Protein AF-A0A2V6PMM4-F1 (afdb_monomer_lite)

Secondary structure (DSSP, 8-state):
-B-GGG-SSS--EEE-TTS-EEEPPTT--B-----S-EEEEETTSSSPEEEEE---TTTT--SPPPHHHHHHTT------HHHHHHHHHHHHHHHHHHHHHHHHHHHHHHHHHHHHHHHHHHHHHHHHHHHTT----

Foldseek 3Di:
DFQVVQPQFDWWWKQDPVRDIDIDDGRDGDDDPLPDFAKMWGVPGVVIDIDTDHDDPVVVDPPDDDPVVCVVVVNDDDDCPPPVVVVVVVVVVVVVVVVVVVVVVVVVVVVVVVVVVVVVVVVVVVVVVVVVPPDDD

Sequence (137 aa):
MDLAALGSNQTWTVRKPDGVEVQLAAGETRFKQTDLPGVYAITSAQPPVRFAVNLDAVESRTAPLPVEELMRLGVPLKPHEVELTKQIEQKRRLHDAELESQQKLWRWLIVAALVVLLMETWLAGWLTRRSAIQPAT

pLDDT: mean 81.29, std 14.01, range [45.47, 97.19]

Radius of gyration: 35.09 Å; chains: 1; bounding box: 89×64×64 Å

Structure (mmCIF, N/CA/C/O backbone):
data_AF-A0A2V6PMM4-F1
#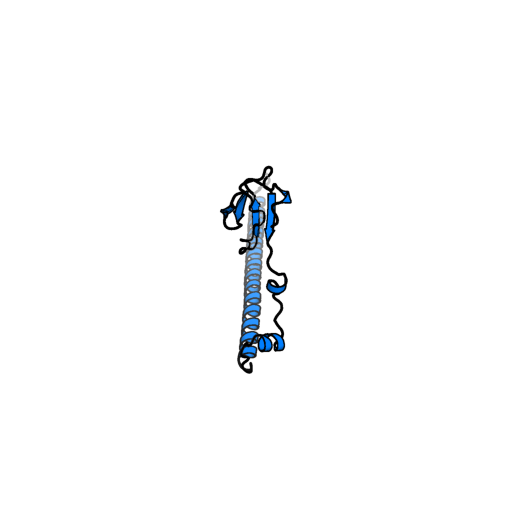
_entry.id   AF-A0A2V6PMM4-F1
#
loop_
_atom_site.group_PDB
_atom_site.id
_atom_site.type_symbol
_atom_site.label_atom_id
_atom_site.label_alt_id
_atom_site.label_comp_id
_atom_site.label_asym_id
_atom_site.label_entity_id
_atom_site.label_seq_id
_atom_site.pdbx_PDB_ins_code
_atom_site.Cartn_x
_atom_site.Cartn_y
_atom_site.Cartn_z
_atom_site.occupancy
_atom_site.B_iso_or_equiv
_atom_site.auth_seq_id
_atom_site.auth_comp_id
_atom_site.auth_asym_id
_atom_site.auth_atom_id
_atom_site.pdbx_PDB_model_num
ATOM 1 N N . MET A 1 1 ? -10.061 -6.246 17.276 1.00 82.81 1 MET A N 1
ATOM 2 C CA . MET A 1 1 ? -9.196 -6.309 18.473 1.00 82.81 1 MET A CA 1
ATOM 3 C C . MET A 1 1 ? -10.025 -6.790 19.652 1.00 82.81 1 MET A C 1
ATOM 5 O O . MET A 1 1 ? -11.139 -6.298 19.806 1.00 82.81 1 MET A O 1
ATOM 9 N N . ASP A 1 2 ? -9.521 -7.758 20.416 1.00 84.56 2 ASP A N 1
ATOM 10 C CA . ASP A 1 2 ? -10.109 -8.147 21.704 1.00 84.56 2 ASP A CA 1
ATOM 11 C C . ASP A 1 2 ? -9.552 -7.225 22.801 1.00 84.56 2 ASP A C 1
ATOM 13 O O . ASP A 1 2 ? -8.340 -7.071 22.938 1.00 84.56 2 ASP A O 1
ATOM 17 N N . LEU A 1 3 ? -10.450 -6.557 23.513 1.00 80.75 3 LEU A N 1
ATOM 18 C CA . LEU A 1 3 ? -10.196 -5.577 24.564 1.00 80.75 3 LEU A CA 1
ATOM 19 C C . LEU A 1 3 ? -10.451 -6.165 25.957 1.00 80.75 3 LEU A C 1
ATOM 21 O O . LEU A 1 3 ? -10.113 -5.518 26.944 1.00 80.75 3 LEU A O 1
ATOM 25 N N . ALA A 1 4 ? -11.002 -7.382 26.067 1.00 78.75 4 ALA A N 1
ATOM 26 C CA . ALA A 1 4 ? -11.254 -8.025 27.359 1.00 78.75 4 ALA A CA 1
ATOM 27 C C . ALA A 1 4 ? -9.966 -8.172 28.183 1.00 78.75 4 ALA A C 1
ATOM 29 O O . ALA A 1 4 ? -9.992 -8.025 29.403 1.00 78.75 4 ALA A O 1
ATOM 30 N N . ALA A 1 5 ? -8.831 -8.382 27.507 1.00 79.50 5 ALA A N 1
ATOM 31 C CA . ALA A 1 5 ? -7.506 -8.451 28.121 1.00 79.50 5 ALA A CA 1
ATOM 32 C C . ALA A 1 5 ? -7.049 -7.131 28.775 1.00 79.50 5 ALA A C 1
ATOM 34 O O . ALA A 1 5 ? -6.119 -7.143 29.576 1.00 79.50 5 ALA A O 1
ATOM 35 N N . LEU A 1 6 ? -7.681 -6.002 28.437 1.00 78.38 6 LEU A N 1
ATOM 36 C CA . LEU A 1 6 ? -7.365 -4.677 28.976 1.00 78.38 6 LEU A CA 1
ATOM 37 C C . LEU A 1 6 ? -8.306 -4.273 30.124 1.00 78.38 6 LEU A C 1
ATOM 39 O O . LEU A 1 6 ? -7.973 -3.377 30.895 1.00 78.38 6 LEU A O 1
ATOM 43 N N . GLY A 1 7 ? -9.463 -4.933 30.252 1.00 74.50 7 GLY A N 1
ATOM 44 C CA . GLY A 1 7 ? -10.465 -4.690 31.293 1.00 74.50 7 GLY A CA 1
ATOM 45 C C . GLY A 1 7 ? -11.897 -4.900 30.787 1.00 74.50 7 GLY A C 1
ATOM 46 O O . GLY A 1 7 ? -12.246 -4.508 29.675 1.00 74.50 7 GLY A O 1
ATOM 47 N N . SER A 1 8 ? -12.746 -5.527 31.603 1.00 64.25 8 SER A N 1
ATOM 48 C CA . SER A 1 8 ? -14.063 -6.035 31.186 1.00 64.25 8 SER A CA 1
ATOM 49 C C . SER A 1 8 ? -15.266 -5.153 31.554 1.00 64.25 8 SER A C 1
ATOM 51 O O . SER A 1 8 ? -16.391 -5.525 31.238 1.00 64.25 8 SER A O 1
ATOM 53 N N . ASN A 1 9 ? -15.068 -3.987 32.184 1.00 65.19 9 ASN A N 1
ATOM 54 C CA . ASN A 1 9 ? -16.176 -3.112 32.611 1.00 65.19 9 ASN A CA 1
ATOM 55 C C . ASN A 1 9 ? -15.879 -1.605 32.463 1.00 65.19 9 ASN A C 1
ATOM 57 O O . ASN A 1 9 ? -16.359 -0.782 33.239 1.00 65.19 9 ASN A O 1
ATOM 61 N N . GLN A 1 10 ? -15.049 -1.248 31.481 1.00 76.00 10 GLN A N 1
ATOM 62 C CA . GLN A 1 10 ? -14.650 0.129 31.183 1.00 76.00 10 GLN A CA 1
ATOM 63 C C . GLN A 1 10 ? -15.288 0.581 29.861 1.00 76.00 10 GLN A C 1
ATOM 65 O O . GLN A 1 10 ? -15.560 -0.238 28.981 1.00 76.00 10 GLN A O 1
ATOM 70 N N . THR A 1 11 ? -15.502 1.885 29.700 1.00 86.88 11 THR A N 1
ATOM 71 C CA . THR A 1 11 ? -15.687 2.486 28.378 1.00 86.88 11 THR A CA 1
ATOM 72 C C . THR A 1 11 ? -14.322 2.646 27.714 1.00 86.88 11 THR A C 1
ATOM 74 O O . THR A 1 11 ? -13.391 3.217 28.288 1.00 86.88 11 THR A O 1
ATOM 77 N N . TRP A 1 12 ? -14.186 2.116 26.500 1.00 90.81 12 TRP A N 1
ATOM 78 C CA . TRP A 1 12 ? -12.951 2.212 25.724 1.00 90.81 12 TRP A CA 1
ATOM 79 C C . TRP A 1 12 ? -13.074 3.313 24.676 1.00 90.81 12 TRP A C 1
ATOM 81 O O . TRP A 1 12 ? -14.081 3.381 23.979 1.00 90.81 12 TRP A O 1
ATOM 91 N N . THR A 1 13 ? -12.044 4.142 24.523 1.00 94.25 13 THR A N 1
ATOM 92 C CA . THR A 1 13 ? -11.930 5.084 23.403 1.00 94.25 13 THR A CA 1
ATOM 93 C C . THR A 1 13 ? -10.807 4.623 22.488 1.00 94.25 13 THR A C 1
ATOM 95 O O . THR A 1 13 ? -9.668 4.441 22.927 1.00 94.25 13 THR A O 1
ATOM 98 N N . VAL A 1 14 ? -11.129 4.413 21.213 1.00 95.75 14 VAL A N 1
ATOM 99 C CA . VAL A 1 14 ? -10.185 3.993 20.178 1.00 95.75 14 VAL A CA 1
ATOM 100 C C . VAL A 1 14 ? -10.055 5.098 19.142 1.00 95.75 14 VAL A C 1
ATOM 102 O O . VAL A 1 14 ? -11.031 5.472 18.501 1.00 95.75 14 VAL A O 1
ATOM 105 N N . ARG A 1 15 ? -8.836 5.585 18.936 1.00 97.00 15 ARG A N 1
ATOM 106 C CA . ARG A 1 15 ? -8.473 6.459 17.828 1.00 97.00 15 ARG A CA 1
ATOM 107 C C . ARG A 1 15 ? -8.089 5.623 16.611 1.00 97.00 15 ARG A C 1
ATOM 109 O O . ARG A 1 15 ? -7.175 4.795 16.686 1.00 97.00 15 ARG A O 1
ATOM 116 N N . LYS A 1 16 ? -8.795 5.844 15.508 1.00 96.94 16 LYS A N 1
ATOM 117 C CA . LYS A 1 16 ? -8.551 5.254 14.190 1.00 96.94 16 LYS A CA 1
ATOM 118 C C . LYS A 1 16 ? -7.341 5.920 13.494 1.00 96.94 16 LYS A C 1
ATOM 120 O O . LYS A 1 16 ? -6.888 6.978 13.941 1.00 96.94 16 LYS A O 1
ATOM 125 N N . PRO A 1 17 ? -6.806 5.331 12.404 1.00 96.25 17 PRO A N 1
ATOM 126 C CA . PRO A 1 17 ? -5.671 5.888 11.660 1.00 96.25 17 PRO A CA 1
ATOM 127 C C . PRO A 1 17 ? -5.933 7.264 11.032 1.00 96.25 17 PRO A C 1
ATOM 129 O O . PRO A 1 17 ? -5.010 8.059 10.897 1.00 96.25 17 PRO A O 1
ATOM 132 N N . ASP A 1 18 ? -7.186 7.554 10.682 1.00 96.00 18 ASP A N 1
ATOM 133 C CA . ASP A 1 18 ? -7.654 8.854 10.179 1.00 96.00 18 ASP A CA 1
ATOM 134 C C . ASP A 1 18 ? -7.778 9.927 11.282 1.00 96.00 18 ASP A C 1
ATOM 136 O O . ASP A 1 18 ? -8.093 11.081 11.001 1.00 96.00 18 ASP A O 1
ATOM 140 N N . GLY A 1 19 ? -7.520 9.559 12.541 1.00 94.19 19 GLY A N 1
ATOM 141 C CA . GLY A 1 19 ? -7.632 10.431 13.705 1.00 94.19 19 GLY A CA 1
ATOM 142 C C . GLY A 1 19 ? -9.023 10.467 14.339 1.00 94.19 19 GLY A C 1
ATOM 143 O O . GLY A 1 19 ? -9.160 11.066 15.404 1.00 94.19 19 GLY A O 1
ATOM 144 N N . VAL A 1 20 ? -10.030 9.808 13.756 1.00 96.50 20 VAL A N 1
ATOM 145 C CA . VAL A 1 20 ? -11.382 9.740 14.327 1.00 96.50 20 VAL A CA 1
ATOM 146 C C . VAL A 1 20 ? -11.360 8.910 15.604 1.00 96.50 20 VAL A C 1
ATOM 148 O O . VAL A 1 20 ? -10.818 7.803 15.640 1.00 96.50 20 VAL A O 1
ATOM 151 N N . GLU A 1 21 ? -11.972 9.430 16.663 1.00 95.56 21 GLU A N 1
ATOM 152 C CA . GLU A 1 21 ? -12.136 8.703 17.918 1.00 95.56 21 GLU A CA 1
ATOM 153 C C . GLU A 1 21 ? -13.512 8.049 17.997 1.00 95.56 21 GLU A C 1
ATOM 155 O O . GLU A 1 21 ? -14.542 8.662 17.721 1.00 95.56 21 GLU A O 1
ATOM 160 N N . VAL A 1 22 ? -13.518 6.782 18.396 1.00 94.69 22 VAL A N 1
ATOM 161 C CA . VAL A 1 22 ? -14.716 5.971 18.571 1.00 94.69 22 VAL A CA 1
ATOM 162 C C . VAL A 1 22 ? -14.761 5.512 20.015 1.00 94.69 22 VAL A C 1
ATOM 164 O O . VAL A 1 22 ? -13.873 4.795 20.479 1.00 94.69 22 VAL A O 1
ATOM 167 N N . GLN A 1 23 ? -15.809 5.920 20.723 1.00 94.06 23 GLN A N 1
ATOM 168 C CA . GLN A 1 23 ? -16.085 5.439 22.066 1.00 94.06 23 GLN A CA 1
ATOM 169 C C . GLN A 1 23 ? -16.962 4.188 21.997 1.00 94.06 23 GLN A C 1
ATOM 171 O O . GLN A 1 23 ? -17.987 4.163 21.316 1.00 94.06 23 GLN A O 1
ATOM 176 N N . LEU A 1 24 ? -16.546 3.140 22.697 1.00 90.69 24 LEU A N 1
ATOM 177 C CA . LEU A 1 24 ? -17.285 1.896 22.820 1.00 90.69 24 LEU A CA 1
ATOM 178 C C . LEU A 1 24 ? -18.223 1.972 24.026 1.00 90.69 24 LEU A C 1
ATOM 180 O O . LEU A 1 24 ? -17.913 2.604 25.042 1.00 90.69 24 LEU A O 1
ATOM 184 N N . ALA A 1 25 ? -19.365 1.292 23.912 1.00 87.62 25 ALA A N 1
ATOM 185 C CA . ALA A 1 25 ? -20.291 1.123 25.022 1.00 87.62 25 ALA A CA 1
ATOM 186 C C . ALA A 1 25 ? -19.610 0.408 26.203 1.00 87.62 25 ALA A C 1
ATOM 188 O O . ALA A 1 25 ? -18.674 -0.374 26.024 1.00 87.62 25 ALA A O 1
ATOM 189 N N . ALA A 1 26 ? -20.088 0.673 27.419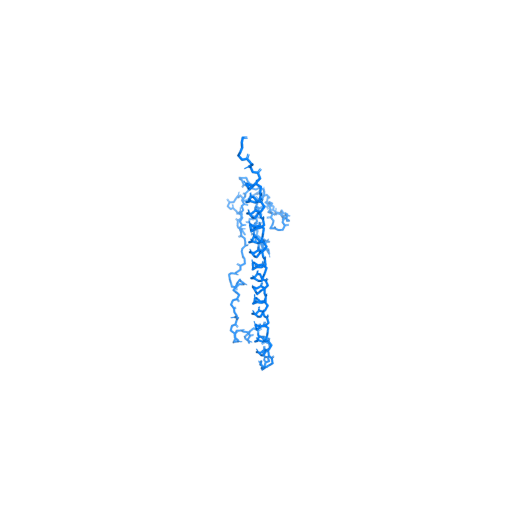 1.00 84.25 26 ALA A N 1
ATOM 190 C CA . ALA A 1 26 ? -19.566 0.022 28.615 1.00 84.25 26 ALA A CA 1
ATOM 191 C C . ALA A 1 26 ? -19.713 -1.506 28.509 1.00 84.25 26 ALA A C 1
ATOM 193 O O . ALA A 1 26 ? -20.787 -2.007 28.177 1.00 84.25 26 ALA A O 1
ATOM 194 N N . GLY A 1 27 ? -18.626 -2.232 28.780 1.00 81.69 27 GLY A N 1
ATOM 195 C CA . GLY A 1 27 ? -18.595 -3.696 28.703 1.00 81.69 27 GLY A CA 1
ATOM 196 C C . GLY A 1 27 ? -18.412 -4.264 27.291 1.00 81.69 27 GLY A C 1
ATOM 197 O O . GLY A 1 27 ? -18.274 -5.477 27.146 1.00 81.69 27 GLY A O 1
ATOM 198 N N . GLU A 1 28 ? -18.354 -3.428 26.249 1.00 85.38 28 GLU A N 1
ATOM 199 C CA . GLU A 1 28 ? -17.992 -3.890 24.909 1.00 85.38 28 GLU A CA 1
ATOM 200 C C . GLU A 1 28 ? -16.503 -4.253 24.875 1.00 85.38 28 GLU A C 1
ATOM 202 O O . GLU A 1 28 ? -15.619 -3.411 25.051 1.00 85.38 28 GLU A O 1
ATOM 207 N N . THR A 1 29 ? -16.221 -5.527 24.618 1.00 86.69 29 THR A N 1
ATOM 208 C CA . THR A 1 29 ? -14.858 -6.061 24.616 1.00 86.69 29 THR A CA 1
ATOM 209 C C . THR A 1 29 ? -14.288 -6.237 23.217 1.00 86.69 29 THR A C 1
ATOM 211 O O . THR A 1 29 ? -13.134 -6.634 23.092 1.00 86.69 29 THR A O 1
ATOM 214 N N . ARG A 1 30 ? -15.029 -5.950 22.136 1.00 89.00 30 ARG A N 1
ATOM 215 C CA . ARG A 1 30 ? -14.533 -6.201 20.778 1.00 89.00 30 ARG A CA 1
ATOM 216 C C . ARG A 1 30 ? -14.672 -4.997 19.862 1.00 89.00 30 ARG A C 1
ATOM 218 O O . ARG A 1 30 ? -15.742 -4.663 19.368 1.00 89.00 30 ARG A O 1
ATOM 225 N N . PHE A 1 31 ? -13.531 -4.429 19.489 1.00 91.19 31 PHE A N 1
ATOM 226 C CA . PHE A 1 31 ? -13.490 -3.409 18.450 1.00 91.19 31 PHE A CA 1
ATOM 227 C C . PHE A 1 31 ? -13.441 -4.044 17.052 1.00 91.19 31 PHE A C 1
ATOM 229 O O . PHE A 1 31 ? -12.523 -4.823 16.756 1.00 91.19 31 PHE A O 1
ATOM 236 N N . LYS A 1 32 ? -14.423 -3.706 16.204 1.00 92.31 32 LYS A N 1
ATOM 237 C CA . LYS A 1 32 ? -14.587 -4.219 14.827 1.00 92.31 32 LYS A CA 1
ATOM 238 C C . LYS A 1 32 ? -14.488 -3.151 13.730 1.00 92.31 32 LYS A C 1
ATOM 240 O O . LYS A 1 32 ? -14.496 -3.514 12.561 1.00 92.31 32 LYS A O 1
ATOM 245 N N . GLN A 1 33 ? -14.396 -1.864 14.073 1.00 92.88 33 GLN A N 1
ATOM 246 C CA . GLN A 1 33 ? -14.310 -0.772 13.089 1.00 92.88 33 GLN A CA 1
ATOM 247 C C . GLN A 1 33 ? -12.870 -0.616 12.563 1.00 92.88 33 GLN A C 1
ATOM 249 O O . GLN A 1 33 ? -12.201 0.399 12.764 1.00 92.88 33 GLN A O 1
ATOM 254 N N . THR A 1 34 ? -12.365 -1.694 11.960 1.00 93.44 34 THR A N 1
ATOM 255 C CA . THR A 1 34 ? -11.021 -1.827 11.380 1.00 93.44 34 THR A CA 1
ATOM 256 C C . THR A 1 34 ? -11.072 -1.756 9.852 1.00 93.44 34 THR A C 1
ATOM 258 O O . THR A 1 34 ? -10.490 -2.587 9.165 1.00 93.44 34 THR A O 1
ATOM 261 N N . ASP A 1 35 ? -11.846 -0.807 9.333 1.00 92.69 35 ASP A N 1
ATOM 262 C CA . ASP A 1 35 ? -12.094 -0.542 7.910 1.00 92.69 35 ASP A CA 1
ATOM 263 C C . ASP A 1 35 ? -10.934 0.176 7.207 1.00 92.69 35 AS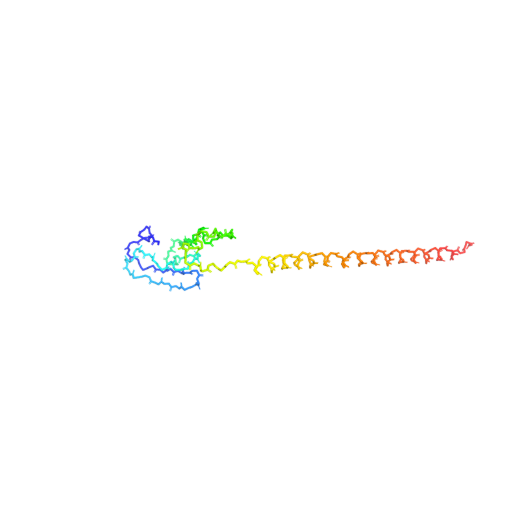P A C 1
ATOM 265 O O . ASP A 1 35 ? -10.854 0.152 5.982 1.00 92.69 35 ASP A O 1
ATOM 269 N N . LEU A 1 36 ? -10.027 0.790 7.970 1.00 94.06 36 LEU A N 1
ATOM 270 C CA . LEU A 1 36 ? -8.862 1.486 7.438 1.00 94.06 36 LEU A CA 1
ATOM 271 C C . LEU A 1 36 ? -7.581 0.738 7.815 1.00 94.06 36 LEU A C 1
ATOM 273 O O . LEU A 1 36 ? -7.393 0.398 8.986 1.00 94.06 36 LEU A O 1
ATOM 277 N N . PRO A 1 37 ? -6.657 0.515 6.868 1.00 94.88 37 PRO A N 1
ATOM 278 C CA . PRO A 1 37 ? -5.323 0.067 7.220 1.00 94.88 37 PRO A CA 1
ATOM 279 C C . PRO A 1 37 ? -4.586 1.179 7.978 1.00 94.88 37 PRO A C 1
ATOM 281 O O . PRO A 1 37 ? -4.748 2.368 7.701 1.00 94.88 37 PRO A O 1
ATOM 284 N N . GLY A 1 38 ? -3.756 0.795 8.942 1.00 95.44 38 GLY A N 1
ATOM 285 C CA . GLY A 1 38 ? -2.935 1.711 9.723 1.00 95.44 38 GLY A CA 1
ATOM 286 C C . GLY A 1 38 ? -2.857 1.348 11.201 1.00 95.44 38 GLY A C 1
ATOM 287 O O . GLY A 1 38 ? -3.194 0.242 11.625 1.00 95.44 38 GLY A O 1
ATOM 288 N N . VAL A 1 39 ? -2.377 2.302 12.000 1.00 96.88 39 VAL A N 1
ATOM 289 C CA . VAL A 1 39 ? -2.188 2.127 13.444 1.00 96.88 39 VAL A CA 1
ATOM 290 C C . VAL A 1 39 ? -3.361 2.729 14.205 1.00 96.88 39 VAL A C 1
ATOM 292 O O . VAL A 1 39 ? -3.615 3.929 14.134 1.00 96.88 39 VAL A O 1
ATOM 295 N N . TYR A 1 40 ? -4.027 1.889 14.985 1.00 97.19 40 TYR A N 1
ATOM 296 C CA . TYR A 1 40 ? -5.082 2.262 15.915 1.00 97.19 40 TYR A CA 1
ATOM 297 C C . TYR A 1 40 ? -4.496 2.431 17.317 1.00 97.19 40 TYR A C 1
ATOM 299 O O . TYR A 1 40 ? -3.535 1.747 17.686 1.00 97.19 40 TYR A O 1
ATOM 307 N N . ALA A 1 41 ? -5.077 3.324 18.116 1.00 96.31 41 ALA A N 1
ATOM 308 C CA . ALA A 1 41 ? -4.662 3.558 19.495 1.00 96.31 41 ALA A CA 1
ATOM 309 C C . ALA A 1 41 ? -5.859 3.535 20.445 1.00 96.31 41 ALA A C 1
ATOM 311 O O . ALA A 1 41 ? -6.832 4.247 20.239 1.00 96.31 41 ALA A O 1
ATOM 312 N N . ILE A 1 42 ? -5.769 2.760 21.516 1.00 94.56 42 ILE A N 1
ATOM 313 C CA . ILE A 1 42 ? -6.731 2.757 22.615 1.00 94.56 42 ILE A CA 1
ATOM 314 C C . ILE A 1 42 ? -6.285 3.861 23.576 1.00 94.56 42 ILE A C 1
ATOM 316 O O . ILE A 1 42 ? -5.361 3.670 24.368 1.00 94.56 42 ILE A O 1
ATOM 320 N N . THR A 1 43 ? -6.876 5.048 23.441 1.00 94.25 43 THR A N 1
ATOM 321 C CA . THR A 1 43 ? -6.447 6.270 24.143 1.00 94.25 43 THR A CA 1
ATOM 322 C C . THR A 1 43 ? -6.883 6.295 25.601 1.00 94.25 43 THR A C 1
ATOM 324 O O . THR A 1 43 ? -6.234 6.944 26.416 1.00 94.25 43 THR A O 1
ATOM 327 N N . SER A 1 44 ? -7.938 5.556 25.944 1.00 91.50 44 SER A N 1
ATOM 328 C CA . SER A 1 44 ? -8.424 5.413 27.318 1.00 91.50 44 SER A CA 1
ATOM 329 C C . SER A 1 44 ? -7.679 4.351 28.137 1.00 91.50 44 SER A C 1
ATOM 331 O O . SER A 1 44 ? -8.029 4.147 29.294 1.00 91.50 44 SER A O 1
ATOM 333 N N . ALA A 1 45 ? -6.701 3.650 27.549 1.00 88.81 45 ALA A N 1
ATOM 334 C CA . ALA A 1 45 ? -5.827 2.726 28.268 1.00 88.81 45 ALA A CA 1
ATOM 335 C C . ALA A 1 45 ? -4.588 3.459 28.810 1.00 88.81 45 ALA A C 1
ATOM 337 O O . ALA A 1 45 ? -4.053 4.359 28.157 1.00 88.81 45 ALA A O 1
ATOM 338 N N . GLN A 1 46 ? -4.092 3.042 29.977 1.00 88.31 46 GLN A N 1
ATOM 339 C CA . GLN A 1 46 ? -2.863 3.562 30.579 1.00 88.31 46 GLN A CA 1
ATOM 340 C C . GLN A 1 46 ? -1.862 2.416 30.812 1.00 88.31 46 GLN A C 1
ATOM 342 O O . GLN A 1 46 ? -2.110 1.570 31.671 1.00 88.31 46 GLN A O 1
ATOM 347 N N . PRO A 1 47 ? -0.717 2.393 30.102 1.00 88.50 47 PRO A N 1
ATOM 348 C CA . PRO A 1 47 ? -0.352 3.278 28.989 1.00 88.50 47 PRO A CA 1
ATOM 349 C C . PRO A 1 47 ? -1.220 3.033 27.732 1.00 88.50 47 PRO A C 1
ATOM 351 O O . PRO A 1 47 ? -1.789 1.948 27.592 1.00 88.50 47 PRO A O 1
ATOM 354 N N . PRO A 1 48 ? -1.304 3.999 26.792 1.00 90.12 48 PRO A N 1
ATOM 355 C CA . PRO A 1 48 ? -2.072 3.821 25.562 1.00 90.12 48 PRO A CA 1
ATOM 356 C C . PRO A 1 48 ? -1.582 2.616 24.759 1.00 90.12 48 PRO A C 1
ATOM 358 O O . PRO A 1 48 ? -0.407 2.532 24.392 1.00 90.12 48 PRO A O 1
ATOM 361 N N . VAL A 1 49 ? -2.497 1.702 24.444 1.00 93.88 49 VAL A N 1
ATOM 362 C CA . VAL A 1 49 ? -2.198 0.485 23.680 1.00 93.88 49 VAL A CA 1
ATOM 363 C C . VAL A 1 49 ?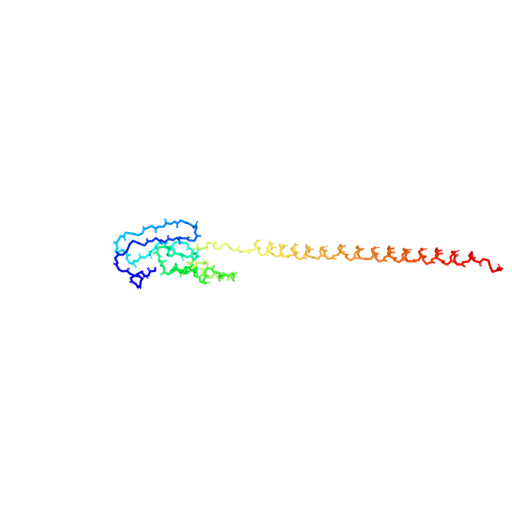 -2.396 0.760 22.197 1.00 93.88 49 VAL A C 1
ATOM 365 O O . VAL A 1 49 ? -3.374 1.390 21.804 1.00 93.88 49 VAL A O 1
ATOM 368 N N . ARG A 1 50 ? -1.483 0.282 21.350 1.00 95.12 50 ARG A N 1
ATOM 369 C CA . ARG A 1 50 ? -1.577 0.431 19.893 1.00 95.12 50 ARG A CA 1
ATOM 370 C C . ARG A 1 50 ? -1.623 -0.925 19.216 1.00 95.12 50 ARG A C 1
ATOM 372 O O . ARG A 1 50 ? -0.966 -1.860 19.663 1.00 95.12 50 ARG A O 1
ATOM 379 N N . PHE A 1 51 ? -2.362 -1.011 18.119 1.00 95.06 51 PHE A N 1
ATOM 380 C CA . PHE A 1 51 ? -2.370 -2.187 17.256 1.00 95.06 51 PHE A CA 1
ATOM 381 C C . PHE A 1 51 ? -2.417 -1.766 15.787 1.00 95.06 51 PHE A C 1
ATOM 383 O O . PHE A 1 51 ? -2.938 -0.702 15.454 1.00 95.06 51 PHE A O 1
ATOM 390 N N . ALA A 1 52 ? -1.842 -2.591 14.916 1.00 95.56 52 ALA A N 1
ATOM 391 C CA . ALA A 1 52 ? -1.804 -2.346 13.481 1.00 95.56 52 ALA A CA 1
ATOM 392 C C . ALA A 1 52 ? -2.854 -3.195 12.759 1.00 95.56 52 ALA A C 1
ATOM 394 O O . ALA A 1 52 ? -3.074 -4.358 13.102 1.00 95.56 52 ALA A O 1
ATOM 395 N N . VAL A 1 53 ? -3.468 -2.604 11.742 1.00 95.00 53 VAL A N 1
ATOM 396 C CA . VAL A 1 53 ? -4.322 -3.275 10.764 1.00 95.00 53 VAL A CA 1
ATOM 397 C C . VAL A 1 53 ? -3.638 -3.109 9.413 1.00 95.00 53 VAL A C 1
ATOM 399 O O . VAL A 1 53 ? -3.419 -1.984 8.973 1.00 95.00 53 VAL A O 1
ATOM 402 N N . ASN A 1 54 ? -3.267 -4.213 8.774 1.00 93.06 54 ASN A N 1
ATOM 403 C CA . ASN A 1 54 ? -2.556 -4.202 7.496 1.00 93.06 54 ASN A CA 1
ATOM 404 C C . ASN A 1 54 ? -3.464 -4.723 6.377 1.00 93.06 54 ASN A C 1
ATOM 406 O O . ASN A 1 54 ? -4.344 -5.544 6.633 1.00 93.06 54 ASN A O 1
ATOM 410 N N . LEU A 1 55 ? -3.217 -4.253 5.151 1.00 89.31 55 LEU A N 1
ATOM 411 C CA . LEU A 1 55 ? -3.786 -4.825 3.927 1.00 89.31 55 LEU A CA 1
ATOM 412 C C . LEU A 1 55 ? -3.244 -6.239 3.689 1.00 89.31 55 LEU A C 1
ATOM 414 O O . LEU A 1 55 ? -2.154 -6.581 4.161 1.00 89.31 55 LEU A O 1
ATOM 418 N N . ASP A 1 56 ? -3.990 -7.044 2.933 1.00 88.88 56 ASP A N 1
ATOM 419 C CA . ASP A 1 56 ? -3.510 -8.352 2.500 1.00 88.88 56 ASP A CA 1
ATOM 420 C C . ASP A 1 56 ? -2.281 -8.177 1.590 1.00 88.88 56 ASP A C 1
ATOM 422 O O . ASP A 1 56 ? -2.248 -7.323 0.701 1.00 88.88 56 ASP A O 1
ATOM 426 N N . ALA A 1 57 ? -1.252 -9.000 1.793 1.00 87.38 57 ALA A N 1
ATOM 427 C CA . ALA A 1 57 ? -0.049 -8.988 0.965 1.00 87.38 57 ALA A CA 1
ATOM 428 C C . ALA A 1 57 ? -0.341 -9.317 -0.511 1.00 87.38 57 ALA A C 1
ATOM 430 O O . ALA A 1 57 ? 0.463 -9.006 -1.388 1.00 87.38 57 ALA A O 1
ATOM 431 N N . VAL A 1 58 ? -1.475 -9.955 -0.814 1.00 87.06 58 VAL A N 1
ATOM 432 C CA . VAL A 1 58 ? -1.927 -10.175 -2.191 1.00 87.06 58 VAL A CA 1
ATOM 433 C C . VAL A 1 58 ? -2.183 -8.851 -2.908 1.00 87.06 58 VAL A C 1
ATOM 435 O O . VAL A 1 58 ? -1.816 -8.732 -4.074 1.00 87.06 58 VAL A O 1
ATOM 438 N N . GLU A 1 59 ? -2.727 -7.849 -2.219 1.00 86.50 59 GLU A N 1
ATOM 439 C CA . GLU A 1 59 ? -3.076 -6.554 -2.816 1.00 86.50 59 GLU A CA 1
ATOM 440 C C . GLU A 1 59 ? -1.847 -5.712 -3.188 1.00 86.50 59 GLU A C 1
ATOM 442 O O . GLU A 1 59 ? -1.925 -4.860 -4.069 1.00 86.50 59 GLU A O 1
ATOM 447 N N . SER A 1 60 ? -0.689 -5.959 -2.567 1.00 88.12 60 SER A N 1
ATOM 448 C CA . SER A 1 60 ? 0.555 -5.241 -2.874 1.00 88.12 60 SER A CA 1
ATOM 449 C C . SER A 1 60 ? 1.378 -5.876 -4.000 1.00 88.12 60 SER A C 1
ATOM 451 O O . SER A 1 60 ? 2.430 -5.345 -4.370 1.00 88.12 60 SER A O 1
ATOM 453 N N . ARG A 1 61 ? 0.932 -7.002 -4.574 1.00 88.44 61 ARG A N 1
ATOM 454 C CA . ARG A 1 61 ? 1.637 -7.646 -5.689 1.00 88.44 61 ARG A CA 1
ATOM 455 C C . ARG A 1 61 ? 1.473 -6.827 -6.966 1.00 88.44 61 ARG A C 1
ATOM 457 O O . ARG A 1 61 ? 0.413 -6.806 -7.575 1.00 88.44 61 ARG A O 1
ATOM 464 N N . THR A 1 62 ? 2.565 -6.208 -7.406 1.00 88.88 62 THR A N 1
ATOM 465 C CA . THR A 1 62 ? 2.632 -5.422 -8.652 1.00 88.88 62 THR A CA 1
ATOM 466 C C . THR A 1 62 ? 3.042 -6.243 -9.876 1.00 88.88 62 THR A C 1
ATOM 468 O O . THR A 1 62 ? 3.138 -5.705 -10.980 1.00 88.88 62 THR A O 1
ATOM 471 N N . ALA A 1 63 ? 3.301 -7.543 -9.701 1.00 89.56 63 ALA A N 1
ATOM 472 C CA . ALA A 1 63 ? 3.549 -8.440 -10.819 1.00 89.56 63 ALA A CA 1
ATOM 473 C C . ALA A 1 63 ? 2.294 -8.525 -11.711 1.00 89.56 63 ALA A C 1
ATOM 475 O O . ALA A 1 63 ? 1.181 -8.556 -11.181 1.00 89.56 63 ALA A O 1
ATOM 476 N N . PRO A 1 64 ? 2.446 -8.586 -13.046 1.00 85.38 64 PRO A N 1
ATOM 477 C CA . PRO A 1 64 ? 1.308 -8.757 -13.941 1.00 85.38 64 PRO A CA 1
ATOM 478 C C . PRO A 1 64 ? 0.495 -10.005 -13.581 1.00 85.38 64 PRO A C 1
ATOM 480 O O . PRO A 1 64 ? 1.065 -11.078 -13.374 1.00 85.38 64 PRO A O 1
ATOM 483 N N . LEU A 1 65 ? -0.830 -9.863 -13.528 1.00 87.94 65 LEU A N 1
ATOM 484 C CA . LEU A 1 65 ? -1.727 -10.991 -13.289 1.00 87.94 65 LEU A CA 1
ATOM 485 C C . LEU A 1 65 ? -1.774 -11.894 -14.538 1.00 87.94 65 LEU A C 1
ATOM 487 O O . LEU A 1 65 ? -1.847 -11.363 -15.653 1.00 87.94 65 LEU A O 1
ATOM 491 N N . PRO A 1 66 ? -1.752 -13.232 -14.394 1.00 88.50 66 PRO A N 1
ATOM 492 C CA . PRO A 1 66 ? -1.926 -14.144 -15.519 1.00 88.50 66 PRO A CA 1
ATOM 493 C C . PRO A 1 66 ? -3.235 -13.893 -16.270 1.00 88.50 66 PRO A C 1
ATOM 495 O O . PRO A 1 66 ? -4.267 -13.557 -15.683 1.00 88.50 66 PRO A O 1
ATOM 498 N N . VAL A 1 67 ? -3.202 -14.105 -17.584 1.00 85.50 67 VAL A N 1
ATOM 499 C CA . VAL A 1 67 ? -4.342 -13.873 -18.482 1.00 85.50 67 VAL A CA 1
ATOM 500 C C . VAL A 1 67 ? -5.541 -14.742 -18.085 1.00 85.50 67 VAL A C 1
ATOM 502 O O . VAL A 1 67 ? -6.683 -14.289 -18.089 1.00 85.50 67 VAL A O 1
ATOM 505 N N . GLU A 1 68 ? -5.280 -15.973 -17.660 1.00 87.75 68 GLU A N 1
ATOM 506 C CA . GLU A 1 68 ? -6.267 -16.944 -17.190 1.00 87.75 68 GLU A CA 1
ATOM 507 C C . GLU A 1 68 ? -6.997 -16.459 -15.936 1.00 87.75 68 GLU A C 1
ATOM 509 O O . GLU A 1 68 ? -8.206 -16.651 -15.793 1.00 87.75 68 GLU A O 1
ATOM 514 N N . GLU A 1 69 ? -6.276 -15.797 -15.035 1.00 87.75 69 GLU A N 1
ATOM 515 C CA . GLU A 1 69 ? -6.834 -15.268 -13.796 1.00 87.75 69 GLU A CA 1
ATOM 516 C C . GLU A 1 69 ? -7.692 -14.027 -14.065 1.00 87.75 69 GLU A C 1
ATOM 518 O O . GLU A 1 69 ? -8.787 -13.907 -13.514 1.00 87.75 69 GLU A O 1
ATOM 523 N N . LEU A 1 70 ? -7.275 -13.173 -15.005 1.00 88.44 70 LEU A N 1
ATOM 524 C CA . LEU A 1 70 ? -8.088 -12.060 -15.505 1.00 88.44 70 LEU A CA 1
ATOM 525 C C . LEU A 1 70 ? -9.398 -12.551 -16.146 1.00 88.44 70 LEU A C 1
ATOM 527 O O . LEU A 1 70 ? -10.462 -12.004 -15.853 1.00 88.44 70 LEU A O 1
ATOM 531 N N . MET A 1 71 ? -9.358 -13.619 -16.953 1.00 86.62 71 MET A N 1
ATOM 532 C CA . MET A 1 71 ? -10.572 -14.231 -17.519 1.00 86.62 71 MET A CA 1
ATOM 533 C C . MET A 1 71 ? -11.495 -14.781 -16.434 1.00 86.62 71 MET A C 1
ATOM 535 O O . MET A 1 71 ? -12.708 -14.586 -16.503 1.00 86.62 71 MET A O 1
ATOM 539 N N . ARG A 1 72 ? -10.935 -15.437 -15.408 1.00 90.31 72 ARG A N 1
ATOM 540 C CA . ARG A 1 72 ? -11.712 -15.959 -14.274 1.00 90.31 72 ARG A CA 1
ATOM 541 C C . ARG A 1 72 ? -12.405 -14.846 -13.489 1.00 90.31 72 ARG A C 1
ATOM 543 O O . ARG A 1 72 ? -13.503 -15.053 -12.986 1.00 90.31 72 ARG A O 1
ATOM 550 N N . LEU A 1 73 ? -11.779 -13.675 -13.404 1.00 89.75 73 LEU A N 1
ATOM 551 C CA . LEU A 1 73 ? -12.349 -12.468 -12.800 1.00 89.75 73 LEU A CA 1
ATOM 552 C C . LEU A 1 73 ? -13.367 -11.758 -13.713 1.00 89.75 73 LEU A C 1
ATOM 554 O O . LEU A 1 73 ? -13.925 -10.735 -13.324 1.00 89.75 73 LEU A O 1
ATOM 558 N N . GLY A 1 74 ? -13.635 -12.292 -14.910 1.00 87.44 74 GLY A N 1
ATOM 559 C CA . GLY A 1 74 ? -14.600 -11.738 -15.857 1.00 87.44 74 GLY A CA 1
ATOM 560 C C . GLY A 1 74 ? -14.080 -10.532 -16.638 1.00 87.44 74 GLY A C 1
ATOM 561 O O . GLY A 1 74 ? -14.878 -9.804 -17.227 1.00 87.44 74 GLY A O 1
ATOM 562 N N . VAL A 1 75 ? -12.763 -10.297 -16.655 1.00 85.19 75 VAL A N 1
ATOM 563 C CA . VAL A 1 75 ? -12.166 -9.202 -17.425 1.00 85.19 75 VAL A CA 1
ATOM 564 C C . VAL A 1 75 ? -12.275 -9.535 -18.919 1.00 85.19 75 VAL A C 1
ATOM 566 O O . VAL A 1 75 ? -11.712 -10.539 -19.362 1.00 85.19 75 VAL A O 1
ATOM 569 N N . PRO A 1 76 ? -12.983 -8.725 -19.729 1.00 80.06 76 PRO A N 1
ATOM 570 C CA . PRO A 1 76 ? -13.136 -8.991 -21.152 1.00 80.06 76 PRO A CA 1
ATOM 571 C C . PRO A 1 76 ? -11.812 -8.744 -21.880 1.00 80.06 76 PRO A C 1
ATOM 573 O O . PRO A 1 76 ? -11.373 -7.605 -22.046 1.00 80.06 76 PRO A O 1
ATOM 576 N N . LEU A 1 77 ? -11.178 -9.817 -22.345 1.00 75.25 77 LEU A N 1
ATOM 577 C CA . LEU A 1 77 ? -9.935 -9.747 -23.105 1.00 75.25 77 LEU A CA 1
ATOM 578 C C . LEU A 1 77 ? -10.242 -9.635 -24.602 1.00 75.25 77 LEU A C 1
ATOM 580 O O . LEU A 1 77 ? -10.742 -10.574 -25.220 1.00 75.25 77 LEU A O 1
ATOM 584 N N . LYS A 1 78 ? -9.940 -8.482 -25.205 1.00 71.81 78 LYS A N 1
ATOM 585 C CA . LYS A 1 78 ? -9.924 -8.338 -26.668 1.00 71.81 78 LYS A CA 1
ATOM 586 C C . LYS A 1 78 ? -8.568 -8.809 -27.215 1.00 71.81 78 LYS A C 1
ATOM 588 O O . LYS A 1 78 ? -7.550 -8.464 -26.610 1.00 71.81 78 LYS A O 1
ATOM 593 N N . PRO A 1 79 ? -8.525 -9.525 -28.355 1.00 57.47 79 PRO A N 1
ATOM 594 C CA . PRO A 1 79 ? -7.275 -9.876 -29.024 1.00 57.47 79 PRO A CA 1
ATOM 595 C C . PRO A 1 79 ? -6.409 -8.630 -29.252 1.00 57.47 79 PRO A C 1
ATOM 597 O O . PRO A 1 79 ? -6.872 -7.608 -29.758 1.00 57.47 79 PRO A O 1
ATOM 600 N N . HIS A 1 80 ? -5.163 -8.708 -28.796 1.00 55.03 80 HIS A N 1
ATOM 601 C CA . HIS A 1 80 ? -4.322 -7.569 -28.432 1.00 55.03 80 HIS A CA 1
ATOM 602 C C . HIS A 1 80 ? -3.291 -7.227 -29.520 1.00 55.03 80 HIS A C 1
ATOM 604 O O . HIS A 1 80 ? -2.114 -7.039 -29.232 1.00 55.03 80 HIS A O 1
ATOM 610 N N . GLU A 1 81 ? -3.692 -7.169 -30.790 1.00 56.41 81 GLU A N 1
ATOM 611 C CA . GLU A 1 81 ? -2.733 -6.895 -31.878 1.00 56.41 81 GLU A CA 1
ATOM 612 C C . GLU A 1 81 ? -2.322 -5.407 -31.935 1.00 56.41 81 GLU A C 1
ATOM 614 O O . GLU A 1 81 ? -1.218 -5.064 -32.349 1.00 56.41 81 GLU A O 1
ATOM 619 N N . VAL A 1 82 ? -3.181 -4.512 -31.431 1.00 55.81 82 VAL A N 1
ATOM 620 C CA . VAL A 1 82 ? -2.989 -3.048 -31.480 1.00 55.81 82 VAL A CA 1
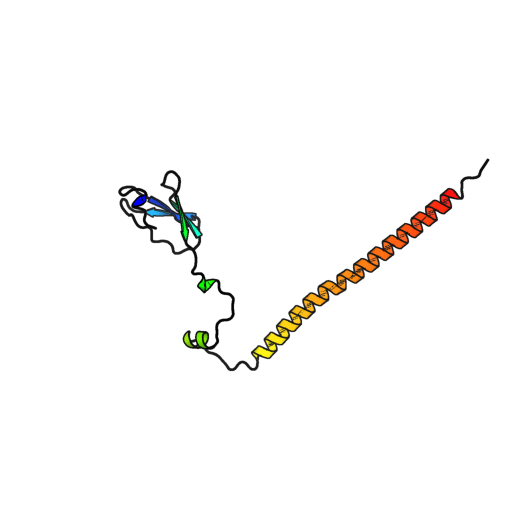ATOM 621 C C . VAL A 1 82 ? -2.295 -2.488 -30.225 1.00 55.81 82 VAL A C 1
ATOM 623 O O . VAL A 1 82 ? -1.759 -1.382 -30.251 1.00 55.81 82 VAL A O 1
ATOM 626 N N . GLU A 1 83 ? -2.276 -3.231 -29.115 1.00 56.41 83 GLU A N 1
ATOM 627 C CA . GLU A 1 83 ? -1.719 -2.737 -27.845 1.00 56.41 83 GLU A CA 1
ATOM 628 C C . GLU A 1 83 ? -0.232 -3.090 -27.677 1.00 56.41 83 GLU A C 1
ATOM 630 O O . GLU A 1 83 ? 0.522 -2.311 -27.095 1.00 56.41 83 GLU A O 1
ATOM 635 N N . LEU A 1 84 ? 0.225 -4.226 -28.228 1.00 57.62 84 LEU A N 1
ATOM 636 C CA . LEU A 1 84 ? 1.642 -4.610 -28.177 1.00 57.62 84 LEU A CA 1
ATOM 637 C C . LEU A 1 84 ? 2.530 -3.570 -28.875 1.00 57.62 84 LEU A C 1
ATOM 639 O O . LEU A 1 84 ? 3.576 -3.190 -28.351 1.00 57.62 84 LEU A O 1
ATOM 643 N N . THR A 1 85 ? 2.096 -3.068 -30.032 1.00 59.16 85 THR A N 1
ATOM 644 C CA . THR A 1 85 ? 2.788 -2.011 -30.783 1.00 59.16 85 THR A CA 1
ATOM 645 C C . THR A 1 85 ? 2.841 -0.703 -29.999 1.00 59.16 85 THR A C 1
ATOM 647 O O . THR A 1 85 ? 3.917 -0.119 -29.878 1.00 59.16 85 THR A O 1
ATOM 650 N N . LYS A 1 86 ? 1.737 -0.291 -29.361 1.00 61.44 86 LYS A N 1
ATOM 651 C CA . LYS A 1 86 ? 1.708 0.906 -28.501 1.00 61.44 86 LYS A CA 1
ATOM 652 C C . LYS A 1 86 ? 2.614 0.786 -27.278 1.00 61.44 86 LYS A C 1
ATOM 654 O O . LYS A 1 86 ? 3.318 1.740 -26.954 1.00 61.44 86 LYS A O 1
ATOM 659 N N . GLN A 1 87 ? 2.647 -0.371 -26.619 1.00 61.59 87 GLN A N 1
ATOM 660 C CA . GLN A 1 87 ? 3.525 -0.592 -25.466 1.00 61.59 87 GLN A CA 1
ATOM 661 C C . GLN A 1 87 ? 5.007 -0.616 -25.858 1.00 61.59 87 GLN A C 1
ATOM 663 O O . GLN A 1 87 ? 5.847 -0.089 -25.126 1.00 61.59 87 GLN A O 1
ATOM 668 N N . ILE A 1 88 ? 5.344 -1.190 -27.016 1.00 64.00 88 ILE A N 1
ATOM 669 C CA . ILE A 1 88 ? 6.709 -1.158 -27.559 1.00 64.00 88 ILE A CA 1
ATOM 670 C C . ILE A 1 88 ? 7.112 0.282 -27.899 1.00 64.00 88 ILE A C 1
ATOM 672 O O . ILE A 1 88 ? 8.216 0.702 -27.551 1.00 64.00 88 ILE A O 1
ATOM 676 N N . GLU A 1 89 ? 6.225 1.063 -28.516 1.00 65.50 89 GLU A N 1
ATOM 677 C CA . GLU A 1 89 ? 6.467 2.481 -28.799 1.00 65.50 89 GLU A CA 1
ATOM 678 C C . GLU A 1 89 ? 6.624 3.317 -27.525 1.00 65.50 89 GLU A C 1
ATOM 680 O O . GLU A 1 89 ? 7.534 4.139 -27.448 1.00 65.50 89 GLU A O 1
ATOM 685 N N . GLN A 1 90 ? 5.796 3.097 -26.500 1.00 66.88 90 GLN A N 1
ATOM 686 C CA . GLN A 1 90 ? 5.925 3.785 -25.213 1.00 66.88 90 GLN A CA 1
ATOM 687 C C . GLN A 1 90 ? 7.244 3.444 -24.515 1.00 66.88 90 GLN A C 1
ATOM 689 O O . GLN A 1 90 ? 7.928 4.350 -24.044 1.00 66.88 90 GLN A O 1
ATOM 694 N N . LYS A 1 91 ? 7.648 2.168 -24.498 1.00 66.00 91 LYS A N 1
ATOM 695 C CA . LYS A 1 91 ? 8.947 1.758 -23.943 1.00 66.00 91 LYS A CA 1
ATOM 696 C C . LYS A 1 91 ? 10.119 2.386 -24.698 1.00 66.00 91 LYS A C 1
ATOM 698 O O . LYS A 1 91 ? 11.057 2.845 -24.054 1.00 66.00 91 LYS A O 1
ATOM 703 N N . ARG A 1 92 ? 10.054 2.462 -26.033 1.00 66.50 92 ARG A N 1
ATOM 704 C CA . ARG A 1 92 ? 11.067 3.156 -26.848 1.00 66.50 92 ARG A CA 1
ATOM 705 C C . ARG A 1 92 ? 11.145 4.644 -26.509 1.00 66.50 92 ARG A C 1
ATOM 707 O O . ARG A 1 92 ? 12.229 5.129 -26.229 1.00 66.50 92 ARG A O 1
ATOM 714 N N . ARG A 1 93 ? 10.005 5.337 -26.407 1.00 64.94 93 ARG A N 1
ATOM 715 C CA . ARG A 1 93 ? 9.962 6.764 -26.033 1.00 64.94 93 ARG A CA 1
ATOM 716 C C . ARG A 1 93 ? 10.566 7.043 -24.657 1.00 64.94 93 ARG A C 1
ATOM 718 O O . ARG A 1 93 ? 11.253 8.045 -24.497 1.00 64.94 93 ARG A O 1
ATOM 725 N N . LEU A 1 94 ? 10.311 6.180 -23.670 1.00 68.94 94 LEU A N 1
ATOM 726 C CA . LEU A 1 94 ? 10.905 6.314 -22.335 1.00 68.94 94 LEU A CA 1
ATOM 727 C C . LEU A 1 94 ? 12.424 6.105 -22.371 1.00 68.94 94 LEU A C 1
ATOM 729 O O . LEU A 1 94 ? 13.154 6.863 -21.739 1.00 68.94 94 LEU A O 1
ATOM 733 N N . HIS A 1 95 ? 12.894 5.127 -23.148 1.00 63.06 95 HIS A N 1
ATOM 734 C CA . HIS A 1 95 ? 14.321 4.865 -23.324 1.00 63.06 95 HIS A CA 1
ATOM 735 C C . HIS A 1 95 ? 15.039 6.018 -24.045 1.00 63.06 95 HIS A C 1
ATOM 737 O O . HIS A 1 95 ? 16.098 6.461 -23.608 1.00 63.06 95 HIS A O 1
ATOM 743 N N . ASP A 1 96 ? 14.430 6.568 -25.097 1.00 64.69 96 ASP A N 1
ATOM 744 C CA . ASP A 1 96 ? 14.973 7.709 -25.841 1.00 64.69 96 ASP A CA 1
ATOM 745 C C . ASP A 1 96 ? 15.037 8.978 -24.969 1.00 64.69 96 ASP A C 1
ATOM 747 O O . ASP A 1 96 ? 16.018 9.723 -25.024 1.00 64.69 96 ASP A O 1
ATOM 751 N N . ALA A 1 97 ? 14.033 9.203 -24.112 1.00 64.50 97 ALA A N 1
ATOM 752 C CA . ALA A 1 97 ? 14.005 10.329 -23.176 1.00 64.50 97 ALA A CA 1
ATOM 753 C C . ALA A 1 97 ? 15.110 10.238 -22.107 1.00 64.50 97 ALA A C 1
ATOM 755 O O . ALA A 1 97 ? 15.714 11.250 -21.738 1.00 64.50 97 ALA A O 1
ATOM 756 N N . GLU A 1 98 ? 15.411 9.029 -21.630 1.00 64.06 98 GLU A N 1
ATOM 757 C CA . GLU A 1 98 ? 16.506 8.796 -20.688 1.00 64.06 98 GLU A CA 1
ATOM 758 C C . GLU A 1 98 ? 17.869 9.094 -21.334 1.00 64.06 98 GLU A C 1
ATOM 760 O O . GLU A 1 98 ? 18.704 9.781 -20.735 1.00 64.06 98 GLU A O 1
ATOM 765 N N . LEU A 1 99 ? 18.060 8.688 -22.595 1.00 63.16 99 LEU A N 1
ATOM 766 C CA . LEU A 1 99 ? 19.270 8.969 -23.374 1.00 63.16 99 LEU A CA 1
ATOM 767 C C . LEU A 1 99 ? 19.449 10.466 -23.689 1.00 63.16 99 LEU A C 1
ATOM 769 O O . LEU A 1 99 ? 20.575 10.969 -23.643 1.00 63.16 99 LEU A O 1
ATOM 773 N N . GLU A 1 100 ? 18.372 11.212 -23.956 1.00 62.09 100 GLU A N 1
ATOM 774 C CA . GLU A 1 100 ? 18.445 12.653 -24.247 1.00 62.09 100 GLU A CA 1
ATOM 775 C C . GLU A 1 100 ? 18.993 13.465 -23.056 1.00 62.09 100 GLU A C 1
ATOM 777 O O . GLU A 1 100 ? 19.760 14.421 -23.236 1.00 62.09 100 GLU A O 1
ATOM 782 N N . SER A 1 101 ? 18.641 13.068 -21.827 1.00 61.31 101 SER A N 1
ATOM 783 C CA . SER A 1 101 ? 19.082 13.742 -20.599 1.00 61.31 101 SER A CA 1
ATOM 784 C C . SER A 1 101 ? 20.603 13.665 -20.391 1.00 61.31 101 SER A C 1
ATOM 786 O O . SER A 1 101 ? 21.227 14.647 -19.979 1.00 61.31 101 SER A O 1
ATOM 788 N N . GLN A 1 102 ? 21.222 12.539 -20.760 1.00 63.16 102 GLN A N 1
ATOM 789 C CA . GLN A 1 102 ? 22.656 12.302 -20.572 1.00 63.16 102 GLN A CA 1
ATOM 790 C C . GLN A 1 102 ? 23.513 13.024 -21.624 1.00 63.16 102 GLN A C 1
ATOM 792 O O . GLN A 1 102 ? 24.598 13.518 -21.313 1.00 63.16 102 GLN A O 1
ATOM 797 N N . GLN A 1 103 ? 23.015 13.169 -22.856 1.00 67.25 103 GLN A N 1
ATOM 798 C CA . GLN A 1 103 ? 23.760 13.813 -23.947 1.00 67.25 103 GLN A CA 1
ATOM 799 C C . GLN A 1 103 ? 23.992 15.316 -23.723 1.00 67.25 103 GLN A C 1
ATOM 801 O O . GLN A 1 103 ? 25.035 15.854 -24.103 1.00 67.25 103 GLN A O 1
ATOM 806 N N . LYS A 1 104 ? 23.050 16.018 -23.083 1.00 71.88 104 LYS A N 1
ATOM 807 C CA . LYS A 1 104 ? 23.167 17.469 -22.849 1.00 71.88 104 LYS A CA 1
ATOM 808 C C . LYS A 1 104 ? 24.216 17.804 -21.787 1.00 71.88 104 LYS A C 1
ATOM 810 O O . LYS A 1 104 ? 24.856 18.850 -21.893 1.00 71.88 104 LYS A O 1
ATOM 815 N N . LEU A 1 105 ? 24.427 16.925 -20.804 1.00 81.00 105 LEU A N 1
ATOM 816 C CA . LEU A 1 105 ? 25.330 17.180 -19.680 1.00 81.00 105 LEU A CA 1
ATOM 817 C C . LEU A 1 105 ? 26.807 17.161 -20.104 1.00 81.00 105 LEU A C 1
ATOM 819 O O . LEU A 1 105 ? 27.570 18.043 -19.712 1.00 81.00 105 LEU A O 1
ATOM 823 N N . TRP A 1 106 ? 27.206 16.223 -20.969 1.00 87.25 106 TRP A N 1
ATOM 824 C CA . TRP A 1 106 ? 28.603 16.104 -21.406 1.00 87.25 106 TRP A CA 1
ATOM 825 C C . TRP A 1 106 ? 29.079 17.322 -22.208 1.00 87.25 106 TRP A C 1
ATOM 827 O O . TRP A 1 106 ? 30.192 17.805 -22.004 1.00 87.25 106 TRP A O 1
ATOM 837 N N . ARG A 1 107 ? 28.208 17.905 -23.046 1.00 87.00 107 ARG A N 1
ATOM 838 C CA . ARG A 1 107 ? 28.530 19.134 -23.789 1.00 87.00 107 ARG A CA 1
ATOM 839 C C . ARG A 1 107 ? 28.852 20.301 -22.854 1.00 87.00 107 ARG A C 1
ATOM 841 O O . ARG A 1 107 ? 29.801 21.038 -23.111 1.00 87.00 107 ARG A O 1
ATOM 848 N N . TRP A 1 108 ? 28.091 20.458 -21.771 1.00 90.25 108 TRP A N 1
ATOM 849 C CA . TRP A 1 108 ? 28.340 21.508 -20.780 1.00 90.25 108 TRP A CA 1
ATOM 850 C C . TRP A 1 108 ? 29.629 21.275 -19.988 1.00 90.25 108 TRP A C 1
ATOM 852 O O . TRP A 1 108 ? 30.341 22.241 -19.722 1.00 90.25 108 TRP A O 1
ATOM 862 N N . LEU A 1 109 ? 29.983 20.020 -19.687 1.00 90.50 109 LEU A N 1
ATOM 863 C CA . LEU A 1 109 ? 31.262 19.687 -19.047 1.00 90.50 109 LEU A CA 1
ATOM 864 C C . LEU A 1 109 ? 32.467 20.066 -19.922 1.00 90.50 109 LEU A C 1
ATOM 866 O O . LEU A 1 109 ? 33.424 20.645 -19.411 1.00 90.50 109 LEU A O 1
ATOM 870 N N . ILE A 1 110 ? 32.410 19.811 -21.236 1.00 92.06 110 ILE A N 1
ATOM 871 C CA . ILE A 1 110 ? 33.481 20.210 -22.169 1.00 92.06 110 ILE A CA 1
ATOM 872 C C . ILE A 1 110 ? 33.626 21.733 -22.214 1.00 92.06 110 ILE A C 1
ATOM 874 O O . ILE A 1 110 ? 34.740 22.248 -22.127 1.00 92.06 110 ILE A O 1
ATOM 878 N N . VAL A 1 111 ? 32.512 22.464 -22.325 1.00 95.38 111 VAL A N 1
ATOM 879 C CA . VAL A 1 111 ? 32.538 23.935 -22.345 1.00 95.38 111 VAL A CA 1
ATOM 880 C C . VAL A 1 111 ? 33.122 24.487 -21.043 1.00 95.38 111 VAL A C 1
ATOM 882 O O . VAL A 1 111 ? 33.975 25.370 -21.092 1.00 95.38 111 VAL A O 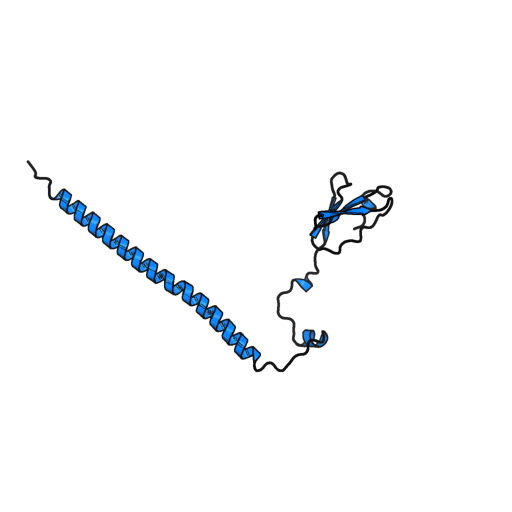1
ATOM 885 N N . ALA A 1 112 ? 32.726 23.945 -19.890 1.00 94.88 112 ALA A N 1
ATOM 886 C CA . ALA A 1 112 ? 33.267 24.354 -18.596 1.00 94.88 112 ALA A CA 1
ATOM 887 C C . ALA A 1 112 ? 34.783 24.109 -18.501 1.00 94.88 112 ALA A C 1
ATOM 889 O O . ALA A 1 112 ? 35.520 25.009 -18.104 1.00 94.88 112 ALA A O 1
ATOM 890 N N . ALA A 1 113 ? 35.260 22.935 -18.928 1.00 95.69 113 ALA A N 1
ATOM 891 C CA . ALA A 1 113 ? 36.687 22.612 -18.939 1.00 95.69 113 ALA A CA 1
ATOM 892 C C . ALA A 1 113 ? 37.495 23.564 -19.840 1.00 95.69 113 ALA A C 1
ATOM 894 O O . ALA A 1 113 ? 38.558 24.036 -19.442 1.00 95.69 113 ALA A O 1
ATOM 895 N N . LEU A 1 114 ? 36.971 23.905 -21.024 1.00 96.25 114 LEU A N 1
ATOM 896 C CA . LEU A 1 114 ? 37.607 24.868 -21.930 1.00 96.25 114 LEU A CA 1
ATOM 897 C C . LEU A 1 114 ? 37.683 26.276 -21.325 1.00 96.25 114 LEU A C 1
ATOM 899 O O . LEU A 1 114 ? 38.708 26.941 -21.454 1.00 96.25 114 LEU A O 1
ATOM 903 N N . VAL A 1 115 ? 36.627 26.732 -20.645 1.00 96.06 115 VAL A N 1
ATOM 904 C CA . VAL A 1 115 ? 36.618 28.041 -19.968 1.00 96.06 115 VAL A CA 1
ATOM 905 C C . VAL A 1 115 ? 37.665 28.093 -18.857 1.00 96.06 115 VAL A C 1
ATOM 907 O O . VAL A 1 115 ? 38.404 29.075 -18.771 1.00 96.06 115 VAL A O 1
ATOM 910 N N . VAL A 1 116 ? 37.769 27.037 -18.045 1.00 95.69 116 VAL A N 1
ATOM 911 C CA . VAL A 1 116 ? 38.787 26.940 -16.988 1.00 95.69 116 VAL A CA 1
ATOM 912 C C . VAL A 1 116 ? 40.191 26.986 -17.591 1.00 95.69 116 VAL A C 1
ATOM 914 O O . VAL A 1 116 ? 41.005 27.797 -17.158 1.00 95.69 116 VAL A O 1
ATOM 917 N N . LEU A 1 117 ? 40.450 26.215 -18.650 1.00 94.19 117 LEU A N 1
ATOM 918 C CA . LEU A 1 117 ? 41.753 26.194 -19.322 1.00 94.19 117 LEU A CA 1
ATOM 919 C C . LEU A 1 117 ? 42.153 27.575 -19.872 1.00 94.19 117 LEU A C 1
ATOM 921 O O . LEU A 1 117 ? 43.307 27.993 -19.757 1.00 94.19 117 LEU A O 1
ATOM 925 N N . LEU A 1 118 ? 41.202 28.310 -20.456 1.00 93.56 118 LEU A N 1
ATOM 926 C CA . LEU A 1 118 ? 41.437 29.672 -20.940 1.00 93.56 118 LEU A CA 1
ATOM 927 C C . LEU A 1 118 ? 41.721 30.646 -19.794 1.00 93.56 118 LEU A C 1
ATOM 929 O O . LEU A 1 118 ? 42.620 31.478 -19.920 1.00 93.56 118 LEU A O 1
ATOM 933 N N . MET A 1 119 ? 40.995 30.534 -18.678 1.00 93.88 119 MET A N 1
ATOM 934 C CA . MET A 1 119 ? 41.256 31.339 -17.484 1.00 93.88 119 MET A CA 1
ATOM 935 C C . MET A 1 119 ? 42.656 31.074 -16.934 1.00 93.88 119 MET A C 1
ATOM 937 O O . MET A 1 119 ? 43.399 32.025 -16.706 1.00 93.88 119 MET A O 1
ATOM 941 N N . GLU A 1 120 ? 43.054 29.811 -16.785 1.00 89.00 120 GLU A N 1
ATOM 942 C CA . GLU A 1 120 ? 44.396 29.451 -16.314 1.00 89.00 120 GLU A CA 1
ATOM 943 C C . GLU A 1 120 ? 45.486 29.969 -17.253 1.00 89.00 120 GLU A C 1
ATOM 945 O O . GLU A 1 120 ? 46.464 30.565 -16.802 1.00 89.00 120 GLU A O 1
ATOM 950 N N . THR A 1 121 ? 45.287 29.830 -18.566 1.00 91.25 121 THR A N 1
ATOM 951 C CA . THR A 1 121 ? 46.236 30.323 -19.575 1.00 91.25 121 THR A CA 1
ATOM 952 C C . THR A 1 121 ? 46.368 31.847 -19.516 1.00 91.25 121 THR A C 1
ATOM 954 O O . THR A 1 121 ? 47.473 32.390 -19.608 1.00 91.25 121 THR A O 1
ATOM 957 N N . TRP A 1 122 ? 45.256 32.560 -19.327 1.00 88.06 122 TRP A N 1
ATOM 958 C CA . TRP A 1 122 ? 45.258 34.015 -19.227 1.00 88.06 122 TRP A CA 1
ATOM 959 C C . TRP A 1 122 ? 45.909 34.507 -17.932 1.00 88.06 122 TRP A C 1
ATOM 961 O O . TRP A 1 122 ? 46.747 35.410 -17.984 1.00 88.06 122 TRP A O 1
ATOM 971 N N . LEU A 1 123 ? 45.589 33.889 -16.790 1.00 84.25 123 LEU A N 1
ATOM 972 C CA . LEU A 1 123 ? 46.202 34.203 -15.497 1.00 84.25 123 LEU A CA 1
ATOM 973 C C . LEU A 1 123 ? 47.706 33.925 -15.513 1.00 84.25 123 LEU A C 1
ATOM 975 O O . LEU A 1 123 ? 48.480 34.771 -15.063 1.00 84.25 123 LEU A O 1
ATOM 979 N N . ALA A 1 124 ? 48.129 32.788 -16.071 1.00 77.44 124 ALA A N 1
ATOM 980 C CA . ALA A 1 124 ? 49.538 32.446 -16.215 1.00 77.44 124 ALA A CA 1
ATOM 981 C C . ALA A 1 124 ? 50.259 33.486 -17.077 1.00 77.44 124 ALA A C 1
ATOM 983 O O . ALA A 1 124 ? 51.238 34.073 -16.623 1.00 77.44 124 ALA A O 1
ATOM 984 N N . GLY A 1 125 ? 49.726 33.801 -18.263 1.00 79.25 125 GLY A N 1
ATOM 985 C CA . GLY A 1 125 ? 50.303 34.805 -19.158 1.00 79.25 125 GLY A CA 1
ATOM 986 C C . GLY A 1 125 ? 50.330 36.217 -18.562 1.00 79.25 125 GLY A C 1
ATOM 987 O O . GLY A 1 125 ? 51.259 36.982 -18.821 1.00 79.25 125 GLY A O 1
ATOM 988 N N . TRP A 1 126 ? 49.347 36.578 -17.736 1.00 75.00 126 TRP A N 1
ATOM 989 C CA . TRP A 1 126 ? 49.334 37.847 -17.011 1.00 75.00 126 TRP A CA 1
ATOM 990 C C . TRP A 1 126 ? 50.380 37.887 -15.893 1.00 75.00 126 TRP A C 1
ATOM 992 O O . TRP A 1 126 ? 51.076 38.894 -15.742 1.00 75.00 126 TRP A O 1
ATOM 1002 N N . LEU A 1 127 ? 50.548 36.789 -15.153 1.00 71.50 127 LEU A N 1
ATOM 1003 C CA . LEU A 1 127 ? 51.544 36.687 -14.091 1.00 71.50 127 LEU A CA 1
ATOM 1004 C C . LEU A 1 127 ? 52.971 36.709 -14.661 1.00 71.50 127 LEU A C 1
ATOM 1006 O O . LEU A 1 127 ? 53.812 37.445 -14.151 1.00 71.50 127 LEU A O 1
ATOM 1010 N N . THR A 1 128 ? 53.232 36.021 -15.782 1.00 69.81 128 THR A N 1
ATOM 1011 C CA . THR A 1 128 ? 54.554 36.060 -16.439 1.00 69.81 128 THR A CA 1
ATOM 1012 C C . THR A 1 128 ? 54.884 37.451 -16.985 1.00 69.81 128 THR A C 1
ATOM 1014 O O . THR A 1 128 ? 56.029 37.890 -16.899 1.00 69.81 128 THR A O 1
ATOM 1017 N N . ARG A 1 129 ? 53.887 38.193 -17.495 1.00 60.19 129 ARG A N 1
ATOM 1018 C CA . ARG A 1 129 ? 54.080 39.587 -17.938 1.00 60.19 129 ARG A CA 1
ATOM 1019 C C . ARG A 1 129 ? 54.368 40.546 -16.783 1.00 60.19 129 ARG A C 1
ATOM 1021 O O . ARG A 1 129 ? 55.097 41.506 -16.994 1.00 60.19 129 ARG A O 1
ATOM 1028 N N . ARG A 1 130 ? 53.838 40.301 -15.579 1.00 56.16 130 ARG A N 1
ATOM 1029 C CA . ARG A 1 130 ? 54.158 41.102 -14.383 1.00 56.16 130 ARG A CA 1
ATOM 1030 C C . ARG A 1 130 ? 55.545 40.785 -13.821 1.00 56.16 130 ARG A C 1
ATOM 1032 O O . ARG A 1 130 ? 56.246 41.710 -13.430 1.00 56.16 130 ARG A O 1
ATOM 1039 N N . SER A 1 131 ? 55.977 39.525 -13.854 1.00 55.25 131 SER A N 1
ATOM 1040 C CA . SER A 1 131 ? 57.340 39.140 -13.451 1.00 55.25 131 SER A CA 1
ATOM 1041 C C . SER A 1 131 ? 58.428 39.649 -14.403 1.00 55.25 131 SER A C 1
ATOM 1043 O O . SER A 1 131 ? 59.559 39.843 -13.976 1.00 55.25 131 SER A O 1
ATOM 1045 N N . ALA A 1 132 ? 58.098 39.930 -15.668 1.00 57.19 132 ALA A N 1
ATOM 1046 C CA . ALA A 1 132 ? 59.025 40.542 -16.624 1.00 57.19 132 ALA A CA 1
ATOM 1047 C C . ALA A 1 132 ? 59.237 42.062 -16.420 1.00 57.19 132 ALA A C 1
ATOM 1049 O O . ALA A 1 132 ? 60.063 42.651 -17.112 1.00 57.19 132 ALA A O 1
ATOM 1050 N N . ILE A 1 133 ? 58.523 42.703 -15.480 1.00 56.94 133 ILE A N 1
ATOM 1051 C CA . ILE A 1 133 ? 58.691 44.123 -15.106 1.00 56.94 133 ILE A CA 1
ATOM 1052 C C . ILE A 1 133 ? 59.261 44.222 -13.680 1.00 56.94 133 ILE A C 1
ATOM 1054 O O . ILE A 1 133 ? 58.825 45.030 -12.863 1.00 56.94 133 ILE A O 1
ATOM 1058 N N . GLN A 1 134 ? 60.246 43.386 -13.357 1.00 54.56 134 GLN A N 1
ATOM 1059 C CA . GLN A 1 134 ? 61.182 43.680 -12.275 1.00 54.56 134 GLN A CA 1
ATOM 1060 C C . GLN A 1 134 ? 62.518 44.061 -12.928 1.00 54.56 134 GLN A C 1
ATOM 1062 O O . GLN A 1 134 ? 63.286 43.174 -13.303 1.00 54.56 134 GLN A O 1
ATOM 1067 N N . PRO A 1 135 ? 62.783 45.361 -13.169 1.00 48.16 135 PRO A N 1
ATOM 1068 C CA . PRO A 1 135 ? 64.107 45.793 -13.577 1.00 48.16 135 PRO A CA 1
ATOM 1069 C C . PRO A 1 135 ? 65.046 45.567 -12.391 1.00 48.16 135 PRO A C 1
ATOM 1071 O O . PRO A 1 135 ? 64.843 46.114 -11.309 1.00 48.16 135 PRO A O 1
ATOM 1074 N N . ALA A 1 136 ? 66.045 44.713 -12.591 1.00 52.84 136 ALA A N 1
ATOM 1075 C CA . ALA A 1 136 ? 67.158 44.583 -11.671 1.00 52.84 136 ALA A CA 1
ATOM 1076 C C . ALA A 1 136 ? 68.030 45.842 -11.768 1.00 52.84 136 ALA A C 1
ATOM 1078 O O . ALA A 1 136 ? 68.743 45.998 -12.756 1.00 52.84 136 ALA A O 1
ATOM 1079 N N . THR A 1 137 ? 67.958 46.701 -10.750 1.00 45.47 137 THR A N 1
ATOM 1080 C CA . THR A 1 137 ? 69.053 47.548 -10.237 1.00 45.47 137 THR A CA 1
ATOM 1081 C C . THR A 1 137 ? 68.717 47.980 -8.824 1.00 45.47 137 THR A C 1
ATOM 1083 O O . THR A 1 137 ? 67.601 48.519 -8.650 1.00 45.47 137 THR A O 1
#